Protein AF-A0A923CU33-F1 (afdb_monomer_lite)

Foldseek 3Di:
DVVVVVVQVVCVVVPHPVVLVPDQKDKDWDADADCPCVQQVRHPQVRIWIKIAGSVFLKIWTPPRVNFIWIDDCFKIFTAHPVRHTPDMDGNLVVVCPDPVSVRHDDSRNVSHVVSVVVVVVVCVVVVVVVVVPD

Structure (mmCIF, N/CA/C/O backbone):
data_AF-A0A923CU33-F1
#
_entry.id   AF-A0A923CU33-F1
#
loop_
_atom_site.group_PDB
_atom_site.id
_atom_site.type_symbol
_atom_site.label_atom_id
_atom_site.label_alt_id
_atom_site.label_comp_id
_atom_site.label_asym_id
_atom_site.label_entity_id
_atom_site.label_seq_id
_atom_site.pdbx_PDB_ins_code
_atom_site.Cartn_x
_atom_site.Cartn_y
_atom_site.Cartn_z
_atom_site.occupancy
_atom_site.B_iso_or_equiv
_atom_site.auth_seq_id
_atom_site.auth_comp_id
_atom_site.auth_asym_id
_atom_site.auth_atom_id
_atom_site.pdbx_PDB_model_num
ATOM 1 N N . MET A 1 1 ? -8.115 -1.318 38.510 1.00 51.22 1 MET A N 1
ATOM 2 C CA . MET A 1 1 ? -9.282 -0.405 38.393 1.00 51.22 1 MET A CA 1
ATOM 3 C C . MET A 1 1 ? -8.948 1.012 37.898 1.00 51.22 1 MET A C 1
ATOM 5 O O . MET A 1 1 ? -9.836 1.651 37.356 1.00 51.22 1 MET A O 1
ATOM 9 N N . ILE A 1 2 ? -7.714 1.527 38.029 1.00 54.22 2 ILE A N 1
ATOM 10 C CA . ILE A 1 2 ? -7.353 2.887 37.553 1.00 54.22 2 ILE A CA 1
ATOM 11 C C . ILE A 1 2 ? -7.091 2.935 36.030 1.00 54.22 2 ILE A C 1
ATOM 13 O O . ILE A 1 2 ? -7.385 3.936 35.377 1.00 54.22 2 ILE A O 1
ATOM 17 N N . THR A 1 3 ? -6.619 1.832 35.444 1.00 58.34 3 THR A N 1
ATOM 18 C CA . THR A 1 3 ? -6.226 1.734 34.029 1.00 58.34 3 THR A CA 1
ATOM 19 C C . THR A 1 3 ? -7.398 1.895 33.056 1.00 58.34 3 THR A C 1
ATOM 21 O O . THR A 1 3 ? -7.239 2.532 32.017 1.00 58.34 3 THR A O 1
ATOM 24 N N . ASP A 1 4 ? -8.592 1.403 33.409 1.00 72.94 4 ASP A N 1
ATOM 25 C CA . ASP A 1 4 ? -9.783 1.532 32.555 1.00 72.94 4 ASP A CA 1
ATOM 26 C C . ASP A 1 4 ? -10.282 2.972 32.457 1.00 72.94 4 ASP A C 1
ATOM 28 O O . ASP A 1 4 ? -10.686 3.414 31.386 1.00 72.94 4 ASP A O 1
ATOM 32 N N . LYS A 1 5 ? -10.199 3.749 33.543 1.00 83.00 5 LYS A N 1
ATOM 33 C CA . LYS A 1 5 ? -10.715 5.123 33.550 1.00 83.00 5 LYS A CA 1
ATOM 34 C C . LYS A 1 5 ? -9.841 6.073 32.731 1.00 83.00 5 LYS A C 1
ATOM 36 O O . LYS A 1 5 ? -10.370 6.951 32.054 1.00 83.00 5 LYS A O 1
ATOM 41 N N . LEU A 1 6 ? -8.517 5.906 32.775 1.00 85.81 6 LEU A N 1
ATOM 42 C CA . LEU A 1 6 ? -7.611 6.682 31.924 1.00 85.81 6 LEU A CA 1
ATOM 43 C C . LEU A 1 6 ? -7.763 6.279 30.453 1.00 85.81 6 LEU A C 1
ATOM 45 O O . LEU A 1 6 ? -7.859 7.153 29.595 1.00 85.81 6 LEU A O 1
ATOM 49 N N . LEU A 1 7 ? -7.840 4.975 30.172 1.00 85.25 7 LEU A N 1
ATOM 50 C CA . LEU A 1 7 ? -8.023 4.464 28.816 1.00 85.25 7 LEU A CA 1
ATOM 51 C C . LEU A 1 7 ? -9.317 4.983 28.182 1.00 85.25 7 LEU A C 1
ATOM 53 O O . LEU A 1 7 ? -9.270 5.487 27.064 1.00 85.25 7 LEU A O 1
ATOM 57 N N . GLN A 1 8 ? -10.442 4.909 28.896 1.00 84.06 8 GLN A N 1
ATOM 58 C CA . GLN A 1 8 ? -11.726 5.406 28.396 1.00 84.06 8 GLN A CA 1
ATOM 59 C C . GLN A 1 8 ? -11.674 6.906 28.102 1.00 84.06 8 GLN A C 1
ATOM 61 O O . GLN A 1 8 ? -12.000 7.317 26.997 1.00 84.06 8 GLN A O 1
ATOM 66 N N . ARG A 1 9 ? -11.115 7.722 29.008 1.00 86.25 9 ARG A N 1
ATOM 67 C CA . ARG A 1 9 ? -10.970 9.171 28.764 1.00 86.25 9 ARG A CA 1
ATOM 68 C C . ARG A 1 9 ? -10.121 9.488 27.534 1.00 86.25 9 ARG A C 1
ATOM 70 O O . ARG A 1 9 ? -10.424 10.441 26.824 1.00 86.25 9 ARG A O 1
ATOM 77 N N . VAL A 1 10 ? -9.062 8.717 27.284 1.00 87.88 10 VAL A N 1
ATOM 78 C CA . VAL A 1 10 ? -8.229 8.883 26.084 1.00 87.88 10 VAL A CA 1
ATOM 79 C C . VAL A 1 10 ? -9.003 8.474 24.830 1.00 87.88 10 VAL A C 1
ATOM 81 O O . VAL A 1 10 ? -8.949 9.183 23.830 1.00 87.88 10 VAL A O 1
ATOM 84 N N . LEU A 1 11 ? -9.740 7.362 24.871 1.00 84.00 11 LEU A N 1
ATOM 85 C CA . LEU A 1 11 ? -10.566 6.922 23.744 1.00 84.00 11 LEU A CA 1
ATOM 86 C C . LEU A 1 11 ? -11.643 7.959 23.412 1.00 84.00 11 LEU A C 1
ATOM 88 O O . LEU A 1 11 ? -11.752 8.347 22.250 1.00 84.00 11 LEU A O 1
ATOM 92 N N . ASP A 1 12 ? -12.354 8.463 24.418 1.00 85.88 12 ASP A N 1
ATOM 93 C CA . ASP A 1 12 ? -13.393 9.485 24.269 1.00 85.88 12 ASP A CA 1
ATOM 94 C C . ASP A 1 12 ? -12.825 10.794 23.710 1.00 85.88 12 ASP A C 1
ATOM 96 O O . ASP A 1 12 ? -13.372 11.353 22.759 1.00 85.88 12 ASP A O 1
ATOM 100 N N . ALA A 1 13 ? -11.672 11.247 24.218 1.00 87.94 13 ALA A N 1
ATOM 101 C CA . ALA A 1 13 ? -10.986 12.438 23.707 1.00 87.94 13 ALA A CA 1
ATOM 102 C C . ALA A 1 13 ? -10.564 12.304 22.231 1.00 87.94 13 ALA A C 1
ATOM 104 O O . ALA A 1 13 ? -10.424 13.307 21.533 1.00 87.94 13 ALA A O 1
ATOM 105 N N . HIS A 1 14 ? -10.381 11.074 21.743 1.00 79.81 14 HIS A N 1
ATOM 106 C CA . HIS A 1 14 ? -10.058 10.770 20.350 1.00 79.81 14 HIS A CA 1
ATOM 107 C C . HIS A 1 14 ? -11.272 10.317 19.522 1.00 79.81 14 HIS A C 1
ATOM 109 O O . HIS A 1 14 ? -11.085 9.726 18.458 1.00 79.81 14 HIS A O 1
ATOM 115 N N . GLY A 1 15 ? -12.497 10.603 19.971 1.00 80.31 15 GLY A N 1
ATOM 116 C CA . GLY A 1 15 ? -13.733 10.363 19.214 1.00 80.31 15 GLY A CA 1
ATOM 117 C C . GLY A 1 15 ? -14.490 9.087 19.588 1.00 80.31 15 GLY A C 1
ATOM 118 O O . GLY A 1 15 ? -15.496 8.780 18.957 1.00 80.31 15 GLY A O 1
ATOM 119 N N . GLY A 1 16 ? -14.039 8.356 20.610 1.00 83.50 16 GLY A N 1
ATOM 120 C CA . GLY A 1 16 ? -14.677 7.131 21.094 1.00 83.50 16 GLY A CA 1
ATOM 121 C C . GLY A 1 16 ? -14.463 5.924 20.176 1.00 83.50 16 GLY A C 1
ATOM 122 O O . GLY A 1 16 ? -14.141 6.039 18.994 1.00 83.50 16 GLY A O 1
ATOM 123 N N . THR A 1 17 ? -14.620 4.716 20.716 1.00 78.88 17 THR A N 1
ATOM 124 C CA . THR A 1 17 ? -14.394 3.469 19.961 1.00 78.88 17 THR A CA 1
ATOM 125 C C . THR A 1 17 ? -15.356 3.287 18.794 1.00 78.88 17 THR A C 1
ATOM 127 O O . THR A 1 17 ? -14.950 2.767 17.756 1.00 78.88 17 THR A O 1
ATOM 130 N N . ASP A 1 18 ? -16.596 3.748 18.932 1.00 82.19 18 ASP A N 1
ATOM 131 C CA . ASP A 1 18 ? -17.647 3.520 17.938 1.00 82.19 18 ASP A CA 1
ATOM 132 C C . ASP A 1 18 ? -17.399 4.305 16.649 1.00 82.19 18 ASP A C 1
ATOM 134 O O . ASP A 1 18 ? -17.543 3.754 15.557 1.00 82.19 18 ASP A O 1
ATOM 138 N N . ALA A 1 19 ? -16.915 5.547 16.758 1.00 80.44 19 ALA A N 1
ATOM 139 C CA . ALA A 1 19 ? -16.511 6.335 15.597 1.00 80.44 19 ALA A CA 1
ATOM 140 C C . ALA A 1 19 ? -15.322 5.694 14.864 1.00 80.44 19 ALA A C 1
ATOM 142 O O . ALA A 1 19 ? -15.290 5.656 13.640 1.00 80.44 19 ALA A O 1
ATOM 143 N N . TRP A 1 20 ? -14.352 5.129 15.588 1.00 78.81 20 TRP A N 1
ATOM 144 C CA . TRP A 1 20 ? -13.234 4.419 14.954 1.00 78.81 20 TRP A CA 1
ATOM 145 C C . TRP A 1 20 ? -13.656 3.105 14.291 1.00 78.81 20 TRP A C 1
ATOM 147 O O . TRP A 1 20 ? -13.078 2.730 13.271 1.00 78.81 20 TRP A O 1
A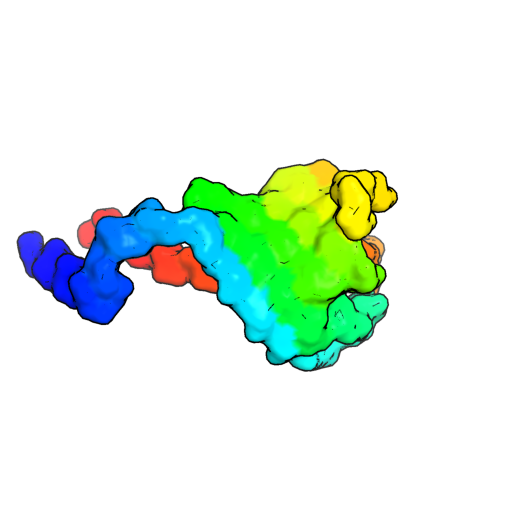TOM 157 N N . ASN A 1 21 ? -14.643 2.409 14.856 1.00 82.00 21 ASN A N 1
ATOM 158 C CA . ASN A 1 21 ? -15.169 1.159 14.306 1.00 82.00 21 ASN A CA 1
ATOM 159 C C . ASN A 1 21 ? -16.036 1.378 13.055 1.00 82.00 21 ASN A C 1
ATOM 161 O O . ASN A 1 21 ? -16.133 0.473 12.219 1.00 82.00 21 ASN A O 1
ATOM 165 N N . SER A 1 22 ? -16.646 2.559 12.909 1.00 85.94 22 SER A N 1
ATOM 166 C CA . SER A 1 22 ? -17.476 2.897 11.748 1.00 85.94 22 SER A CA 1
ATOM 167 C C . SER A 1 22 ? -16.665 3.304 10.513 1.00 85.94 22 SER A C 1
ATOM 169 O O . SER A 1 22 ? -17.153 3.159 9.396 1.00 85.94 22 SER A O 1
ATOM 171 N N . VAL A 1 23 ? -15.419 3.763 10.674 1.00 87.88 23 VAL A N 1
ATOM 172 C CA . VAL A 1 23 ? -14.556 4.133 9.541 1.00 87.88 23 VAL A CA 1
ATOM 173 C C . VAL A 1 23 ? -14.071 2.879 8.824 1.00 87.88 23 VAL A C 1
ATOM 175 O O . VAL A 1 23 ? -13.376 2.065 9.425 1.00 87.88 23 VAL A O 1
ATOM 178 N N . ASP A 1 24 ? -14.351 2.757 7.525 1.00 88.69 24 ASP A N 1
ATOM 179 C CA . ASP A 1 24 ? -13.886 1.641 6.682 1.00 88.69 24 ASP A CA 1
ATOM 180 C C . ASP A 1 24 ? -12.533 1.902 6.006 1.00 88.69 24 ASP A C 1
ATOM 182 O O . ASP A 1 24 ? -11.735 0.982 5.784 1.00 88.69 24 ASP A O 1
ATOM 186 N N . ALA A 1 25 ? -12.259 3.162 5.667 1.00 90.25 25 ALA A N 1
ATOM 187 C CA . ALA A 1 25 ? -11.042 3.554 4.976 1.00 90.25 25 ALA A CA 1
ATOM 188 C C . ALA A 1 25 ? -10.620 4.987 5.306 1.00 90.25 25 ALA A C 1
ATOM 190 O O . ALA A 1 25 ? -11.445 5.861 5.559 1.00 90.25 25 ALA A O 1
ATOM 191 N N . ILE A 1 26 ? -9.313 5.227 5.253 1.00 90.75 26 ILE A N 1
ATOM 192 C CA . ILE A 1 26 ? -8.694 6.541 5.413 1.00 90.75 26 ILE A CA 1
ATOM 193 C C . ILE A 1 26 ? -8.028 6.897 4.087 1.00 90.75 26 ILE A C 1
ATOM 195 O O . ILE A 1 26 ? -7.173 6.150 3.606 1.00 90.75 26 ILE A O 1
ATOM 199 N N . LYS A 1 27 ? -8.405 8.038 3.505 1.00 93.19 27 LYS A N 1
ATOM 200 C CA . LYS A 1 27 ? -7.746 8.603 2.325 1.00 93.19 27 LYS A CA 1
ATOM 201 C C . LYS A 1 27 ? -6.795 9.713 2.763 1.00 93.19 27 LYS A C 1
ATOM 203 O O . LYS A 1 27 ? -7.212 10.646 3.442 1.00 93.19 27 LYS A O 1
ATOM 208 N N . ILE A 1 28 ? -5.532 9.619 2.363 1.00 90.12 28 ILE A N 1
ATOM 209 C CA . ILE A 1 28 ? -4.502 10.624 2.645 1.00 90.12 28 ILE A CA 1
ATOM 210 C C . ILE A 1 28 ? -3.844 11.091 1.350 1.00 90.12 28 ILE A C 1
ATOM 212 O O . ILE A 1 28 ? -3.650 10.301 0.430 1.00 90.12 28 ILE A O 1
ATOM 216 N N . SER A 1 29 ? -3.475 12.369 1.292 1.00 90.75 29 SER A N 1
ATOM 217 C CA . SER A 1 29 ? -2.631 12.928 0.236 1.00 90.75 29 SER A CA 1
ATOM 218 C C . SER A 1 29 ? -1.267 13.231 0.834 1.00 90.75 29 SER A C 1
ATOM 220 O O . SER A 1 29 ? -1.157 13.996 1.793 1.00 90.75 29 SER A O 1
ATOM 222 N N . VAL A 1 30 ? -0.231 12.582 0.314 1.00 85.38 30 VAL A N 1
ATOM 223 C CA . VAL A 1 30 ? 1.121 12.638 0.864 1.00 85.38 30 VAL A CA 1
ATOM 224 C C . VAL A 1 30 ? 2.046 13.291 -0.149 1.00 85.38 30 VAL A C 1
ATOM 226 O O . VAL A 1 30 ? 1.998 13.023 -1.353 1.00 85.38 30 VAL A O 1
ATOM 229 N N . ARG A 1 31 ? 2.915 14.162 0.358 1.00 82.94 31 ARG A N 1
ATOM 230 C CA . ARG A 1 31 ? 4.092 14.658 -0.348 1.00 82.94 31 ARG A CA 1
ATOM 231 C C . ARG A 1 31 ? 5.298 14.317 0.505 1.00 82.94 31 ARG A C 1
ATOM 233 O O . ARG A 1 31 ? 5.432 14.853 1.602 1.00 82.94 31 ARG A O 1
ATOM 240 N N . CYS A 1 32 ? 6.138 13.399 0.042 1.00 73.44 32 CYS A N 1
ATOM 241 C CA . CYS A 1 32 ? 7.361 13.045 0.753 1.00 73.44 32 CYS A CA 1
ATOM 242 C C . CYS A 1 32 ? 8.551 13.013 -0.204 1.00 73.44 32 CYS A C 1
ATOM 244 O O . CYS A 1 32 ? 8.526 12.352 -1.239 1.00 73.44 32 CYS A O 1
ATOM 246 N N . GLY A 1 33 ? 9.595 13.755 0.152 1.00 67.00 33 GLY A N 1
ATOM 247 C CA . GLY A 1 33 ? 10.891 13.730 -0.518 1.00 67.00 33 GLY A CA 1
ATOM 248 C C . GLY A 1 33 ? 11.927 12.995 0.327 1.00 67.00 33 GLY A C 1
ATOM 249 O O . GLY A 1 33 ? 11.673 12.624 1.471 1.00 67.00 33 GLY A O 1
ATOM 250 N N . GLY A 1 34 ? 13.116 12.799 -0.233 1.00 67.38 34 GLY A N 1
ATOM 251 C CA . GLY A 1 34 ? 14.256 12.274 0.510 1.00 67.38 34 GLY A CA 1
ATOM 252 C C . GLY A 1 34 ? 15.146 11.364 -0.322 1.00 67.38 34 GLY A C 1
ATOM 253 O O . GLY A 1 34 ? 14.723 10.742 -1.297 1.00 67.38 34 GLY A O 1
ATOM 254 N N . MET A 1 35 ? 16.401 11.260 0.106 1.00 62.38 35 MET A N 1
ATOM 255 C CA . MET A 1 35 ? 17.418 10.480 -0.598 1.00 62.38 35 MET A CA 1
ATOM 256 C C . MET A 1 35 ? 17.217 8.966 -0.457 1.00 62.38 35 MET A C 1
ATOM 258 O O . MET A 1 35 ? 17.756 8.212 -1.256 1.00 62.38 35 MET A O 1
ATOM 262 N N . ALA A 1 36 ? 16.422 8.499 0.514 1.00 67.88 36 ALA A N 1
ATOM 263 C CA . ALA A 1 36 ? 16.262 7.074 0.818 1.00 67.88 36 ALA A CA 1
ATOM 264 C C . ALA A 1 36 ? 15.809 6.232 -0.390 1.00 67.88 36 ALA A C 1
ATOM 266 O O . ALA A 1 36 ? 16.381 5.177 -0.650 1.00 67.88 36 ALA A O 1
ATOM 267 N N . LEU A 1 37 ? 14.824 6.709 -1.160 1.00 64.25 37 LEU A N 1
ATOM 268 C CA . LEU A 1 37 ? 14.368 6.027 -2.379 1.00 64.25 37 LEU A CA 1
ATOM 269 C C . LEU A 1 37 ? 15.254 6.337 -3.593 1.00 64.25 37 LEU A C 1
ATOM 271 O O . LEU A 1 37 ? 15.406 5.488 -4.471 1.00 64.25 37 LEU A O 1
ATOM 275 N N . ALA A 1 38 ? 15.880 7.517 -3.631 1.00 62.94 38 ALA A N 1
ATOM 276 C CA . ALA A 1 38 ? 16.835 7.871 -4.680 1.00 62.94 38 ALA A CA 1
ATOM 277 C C . ALA A 1 38 ? 18.068 6.952 -4.653 1.00 62.94 38 ALA A C 1
ATOM 279 O O . ALA A 1 38 ? 18.456 6.420 -5.690 1.00 62.94 38 ALA A O 1
ATOM 280 N N . MET A 1 39 ? 18.589 6.650 -3.460 1.00 61.75 39 MET A N 1
ATOM 281 C CA . MET A 1 39 ? 19.676 5.685 -3.235 1.00 61.75 39 MET A CA 1
ATOM 282 C C . MET A 1 39 ? 19.304 4.242 -3.619 1.00 61.75 39 MET A C 1
ATOM 284 O O . MET A 1 39 ? 20.180 3.393 -3.739 1.00 61.75 39 MET A O 1
ATOM 288 N N . ARG A 1 40 ? 18.013 3.948 -3.825 1.00 63.88 40 ARG A N 1
ATOM 289 C CA . ARG A 1 40 ? 17.500 2.645 -4.281 1.00 63.88 40 ARG A CA 1
ATOM 290 C C . ARG A 1 40 ? 17.121 2.631 -5.769 1.00 63.88 40 ARG A C 1
ATOM 292 O O . ARG A 1 40 ? 16.430 1.709 -6.191 1.00 63.88 40 ARG A O 1
ATOM 299 N N . PHE A 1 41 ? 17.540 3.633 -6.554 1.00 62.03 41 PHE A N 1
ATOM 300 C CA . PHE A 1 41 ? 17.167 3.834 -7.969 1.00 62.03 41 PHE A CA 1
ATOM 301 C C . PHE A 1 41 ? 15.658 4.015 -8.214 1.00 62.03 41 PHE A C 1
ATOM 303 O O . PHE A 1 41 ? 15.146 3.744 -9.299 1.00 62.03 41 PHE A O 1
ATOM 310 N N . GLN A 1 42 ? 14.918 4.462 -7.202 1.00 67.56 42 GLN A N 1
ATOM 311 C CA . GLN A 1 42 ? 13.460 4.623 -7.247 1.00 67.56 42 GLN A CA 1
ATOM 312 C C . GLN A 1 42 ? 13.082 6.049 -6.834 1.00 67.56 42 GLN A C 1
ATOM 314 O O . GLN A 1 42 ? 12.107 6.285 -6.118 1.00 67.56 42 GLN A O 1
ATOM 319 N N . ALA A 1 43 ? 13.896 7.012 -7.278 1.00 67.50 43 ALA A N 1
ATOM 320 C CA . ALA A 1 43 ? 13.689 8.429 -7.028 1.00 67.50 43 ALA A CA 1
ATOM 321 C C . ALA A 1 43 ? 12.290 8.860 -7.495 1.00 67.50 43 ALA A C 1
ATOM 323 O O . ALA A 1 43 ? 11.835 8.497 -8.577 1.00 67.50 43 ALA A O 1
ATOM 324 N N . GLY A 1 44 ? 11.598 9.629 -6.657 1.00 68.75 44 GLY A N 1
ATOM 325 C CA . GLY A 1 44 ? 10.337 10.272 -7.018 1.00 68.75 44 GLY A CA 1
ATOM 326 C C . GLY A 1 44 ? 9.093 9.378 -7.060 1.00 68.75 44 GLY A C 1
ATOM 327 O O . GLY A 1 44 ? 7.997 9.915 -7.175 1.00 68.75 44 GLY A O 1
ATOM 328 N N . VAL A 1 45 ? 9.209 8.052 -6.895 1.00 76.31 45 VAL A N 1
ATOM 329 C CA . VAL A 1 45 ? 8.050 7.132 -6.962 1.00 76.31 45 VAL A CA 1
ATOM 330 C C . VAL A 1 45 ? 6.955 7.477 -5.943 1.00 76.31 45 VAL A C 1
ATOM 332 O O . VAL A 1 45 ? 5.777 7.297 -6.230 1.00 76.31 45 VAL A O 1
ATOM 335 N N . PHE A 1 46 ? 7.341 8.018 -4.785 1.00 79.44 46 PHE A N 1
ATOM 336 C CA . PHE A 1 46 ? 6.433 8.491 -3.738 1.00 79.44 46 PHE A CA 1
ATOM 337 C C . PHE A 1 46 ? 6.546 10.008 -3.488 1.00 79.44 46 PHE A C 1
ATOM 339 O O . PHE A 1 46 ? 6.206 10.478 -2.406 1.00 79.44 46 PHE A O 1
ATOM 346 N N . ALA A 1 47 ? 7.007 10.794 -4.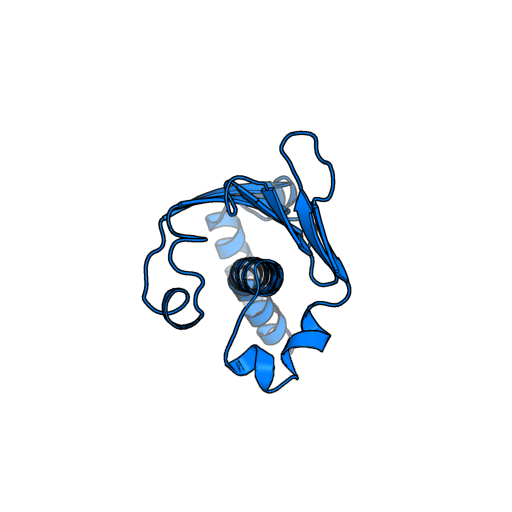472 1.00 79.81 47 ALA A N 1
ATOM 347 C CA . ALA A 1 47 ? 7.126 12.251 -4.317 1.00 79.81 47 ALA A CA 1
ATOM 348 C C . ALA A 1 47 ? 5.777 12.913 -4.007 1.00 79.81 47 ALA A C 1
ATOM 350 O O . ALA A 1 47 ? 5.686 13.776 -3.133 1.00 79.81 47 ALA A O 1
ATOM 351 N N . HIS A 1 48 ? 4.726 12.475 -4.702 1.00 84.06 48 HIS A N 1
ATOM 352 C CA . HIS A 1 48 ? 3.353 12.862 -4.433 1.00 84.06 48 HIS A CA 1
ATOM 353 C C . HIS A 1 48 ? 2.410 11.712 -4.780 1.00 84.06 48 HIS A C 1
ATOM 355 O O . HIS A 1 48 ? 2.438 11.215 -5.905 1.00 84.06 48 HIS A O 1
ATOM 361 N N . TYR A 1 49 ? 1.594 11.290 -3.819 1.00 88.94 49 TYR A N 1
ATOM 362 C CA . TYR A 1 49 ? 0.606 10.238 -4.024 1.00 88.94 49 TYR A CA 1
ATOM 363 C C . TYR A 1 49 ? -0.580 10.401 -3.077 1.00 88.94 49 TYR A C 1
ATOM 365 O O . TYR A 1 49 ? -0.452 10.897 -1.957 1.00 88.94 49 TYR A O 1
ATOM 373 N N . GLU A 1 50 ? -1.736 9.934 -3.522 1.00 92.94 50 GLU A N 1
ATOM 374 C CA . GLU A 1 50 ? -2.860 9.604 -2.666 1.00 92.94 50 GLU A CA 1
ATOM 375 C C . GLU A 1 50 ? -2.738 8.148 -2.221 1.00 92.94 50 GLU A C 1
ATOM 377 O O . GLU A 1 50 ? -2.477 7.260 -3.040 1.00 92.94 50 GLU A O 1
ATOM 382 N N . ALA A 1 51 ? -2.945 7.900 -0.931 1.00 92.75 51 ALA A N 1
ATOM 383 C CA . ALA A 1 51 ? -3.090 6.555 -0.405 1.00 92.75 51 ALA A CA 1
ATOM 384 C C . ALA A 1 51 ? -4.467 6.342 0.210 1.00 92.75 51 ALA A C 1
ATOM 386 O O . ALA A 1 51 ? -4.981 7.202 0.927 1.00 92.75 51 ALA A O 1
ATOM 387 N N . VAL A 1 52 ? -5.049 5.176 -0.059 1.00 94.38 52 VAL A N 1
ATOM 388 C CA . VAL A 1 52 ? -6.267 4.709 0.608 1.00 94.38 52 VAL A CA 1
ATOM 389 C C . VAL A 1 52 ? -5.895 3.521 1.474 1.00 94.38 52 VAL A C 1
ATOM 391 O O . VAL A 1 52 ? -5.343 2.541 0.984 1.00 94.38 52 VAL A O 1
ATOM 394 N N . ILE A 1 53 ? -6.192 3.617 2.762 1.00 93.00 53 ILE A N 1
ATOM 395 C CA . ILE A 1 53 ? -5.830 2.634 3.780 1.00 93.00 53 ILE A CA 1
ATOM 396 C C . ILE A 1 53 ? -7.120 2.048 4.325 1.00 93.00 53 ILE A C 1
ATOM 398 O O . ILE A 1 53 ? -7.930 2.789 4.882 1.00 93.00 53 ILE A O 1
ATOM 402 N N . ARG A 1 54 ? -7.317 0.735 4.204 1.00 91.25 54 ARG A N 1
ATOM 403 C CA . ARG A 1 54 ? -8.459 0.084 4.857 1.00 91.25 54 ARG A CA 1
ATOM 404 C C . ARG A 1 54 ? -8.183 -0.061 6.349 1.00 91.25 54 ARG A C 1
ATOM 406 O O . ARG A 1 54 ? -7.072 -0.375 6.774 1.00 91.25 54 ARG A O 1
ATOM 413 N N . THR A 1 55 ? -9.194 0.203 7.163 1.00 87.44 55 THR A N 1
ATOM 414 C CA . THR A 1 55 ? -9.070 0.176 8.629 1.00 87.44 55 THR A CA 1
ATOM 415 C C . THR A 1 55 ? -9.345 -1.204 9.216 1.00 87.44 55 THR A C 1
ATOM 417 O O . THR A 1 55 ? -8.909 -1.471 10.335 1.00 87.44 55 THR A O 1
ATOM 420 N N . LYS A 1 56 ? -10.046 -2.072 8.482 1.00 86.69 56 LYS A N 1
ATOM 421 C CA . LYS A 1 56 ? -10.483 -3.403 8.936 1.00 86.69 56 LYS A CA 1
ATOM 422 C C . LYS A 1 56 ? -9.586 -4.539 8.445 1.00 86.69 56 LYS A C 1
ATOM 424 O O . LYS A 1 56 ? -9.648 -5.641 8.972 1.00 86.69 56 LYS A O 1
ATOM 429 N N . GLU A 1 57 ? -8.709 -4.260 7.488 1.00 88.12 57 GLU A N 1
ATOM 430 C CA . GLU A 1 57 ? -7.797 -5.244 6.911 1.00 88.12 57 GLU A CA 1
ATOM 431 C C . GLU A 1 57 ? -6.476 -4.592 6.480 1.00 88.12 57 GLU A C 1
ATOM 433 O O . GLU A 1 57 ? -6.434 -3.382 6.236 1.00 88.12 57 GLU A O 1
ATOM 438 N N . PRO A 1 58 ? -5.377 -5.359 6.384 1.00 89.12 58 PRO A N 1
ATOM 439 C CA . PRO A 1 58 ? -4.085 -4.826 5.987 1.00 89.12 58 PRO A CA 1
ATOM 440 C C . PRO A 1 58 ? -4.031 -4.627 4.465 1.00 89.12 58 PRO A C 1
ATOM 442 O O . PRO A 1 58 ? -3.420 -5.407 3.737 1.00 89.12 58 PRO A O 1
ATOM 445 N N . TRP A 1 59 ? -4.679 -3.565 3.990 1.00 93.75 59 TRP A N 1
ATOM 446 C CA . TRP A 1 59 ? -4.737 -3.187 2.582 1.00 93.75 59 TRP A CA 1
ATOM 447 C C . TRP A 1 59 ? -4.442 -1.699 2.399 1.00 93.75 59 TRP A C 1
ATOM 449 O O . TRP A 1 59 ? -4.981 -0.856 3.126 1.00 93.75 59 TRP A O 1
ATOM 459 N N . VAL A 1 60 ? -3.597 -1.378 1.418 1.00 94.50 60 VAL A N 1
ATOM 460 C CA . VAL A 1 60 ? -3.269 0.003 1.036 1.00 94.50 60 VAL A CA 1
ATOM 461 C C . VAL A 1 60 ? -3.193 0.121 -0.481 1.00 94.50 60 VAL A C 1
ATOM 463 O O . VAL A 1 60 ? -2.552 -0.712 -1.121 1.00 94.50 60 VAL A O 1
ATOM 466 N N . SER A 1 61 ? -3.775 1.171 -1.056 1.00 95.50 61 SER A N 1
ATOM 467 C CA . SER A 1 61 ? -3.503 1.573 -2.440 1.00 95.50 61 SER A CA 1
ATOM 468 C C . SER A 1 61 ? -2.711 2.869 -2.514 1.00 95.50 61 SER A C 1
ATOM 470 O O . SER A 1 61 ? -2.763 3.687 -1.600 1.00 95.50 61 SER A O 1
ATOM 472 N N . PHE A 1 62 ? -1.997 3.048 -3.622 1.00 94.50 62 PHE A N 1
ATOM 473 C CA . PHE A 1 62 ? -1.181 4.212 -3.941 1.00 94.50 62 PHE A CA 1
ATOM 474 C C . PHE A 1 62 ? -1.484 4.680 -5.363 1.00 94.50 62 PHE A C 1
ATOM 476 O O . PHE A 1 62 ? -1.331 3.899 -6.308 1.00 94.50 62 PHE A O 1
ATOM 483 N N . THR A 1 63 ? -1.863 5.949 -5.519 1.00 93.50 63 THR A N 1
ATOM 484 C CA . THR A 1 63 ? -2.147 6.558 -6.826 1.00 93.50 63 THR A CA 1
ATOM 485 C C . THR A 1 63 ? -1.658 8.017 -6.875 1.00 93.50 63 THR A C 1
ATOM 487 O O . THR A 1 63 ? -2.034 8.793 -6.006 1.00 93.50 63 THR A O 1
ATOM 490 N N . PRO A 1 64 ? -0.876 8.443 -7.884 1.00 92.19 64 PRO A N 1
ATOM 491 C CA . PRO A 1 64 ? -0.259 7.605 -8.901 1.00 92.19 64 PRO A CA 1
ATOM 492 C C . PRO A 1 64 ? 0.955 6.854 -8.336 1.00 92.19 64 PRO A C 1
ATOM 494 O O . PRO A 1 64 ? 1.776 7.403 -7.610 1.00 92.19 64 PRO A O 1
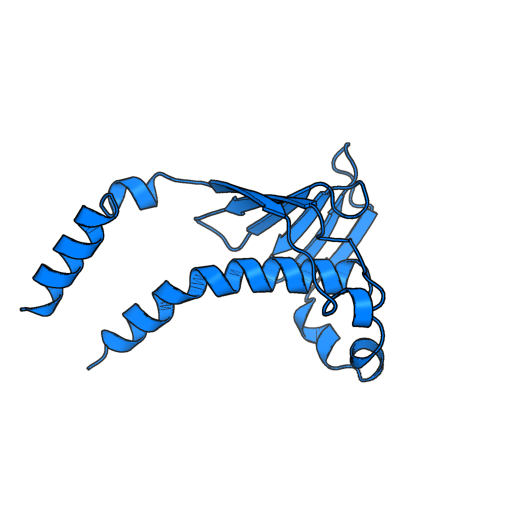ATOM 497 N N . PHE A 1 65 ? 1.113 5.602 -8.744 1.00 88.12 65 PHE A N 1
ATOM 498 C CA . PHE A 1 65 ? 2.320 4.808 -8.561 1.00 88.12 65 PHE A CA 1
ATOM 499 C C . PHE A 1 65 ? 2.902 4.502 -9.941 1.00 88.12 65 PHE A C 1
ATOM 501 O O . PHE A 1 65 ? 2.402 3.636 -10.657 1.00 88.12 65 PHE A O 1
ATOM 508 N N . LYS A 1 66 ?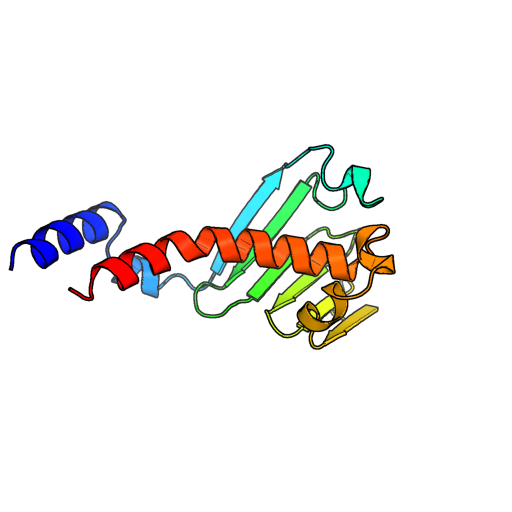 3.923 5.265 -10.358 1.00 86.81 66 LYS A N 1
ATOM 509 C CA . LYS A 1 66 ? 4.481 5.219 -11.729 1.00 86.81 66 LYS A CA 1
ATOM 510 C C . LYS A 1 66 ? 3.414 5.382 -12.829 1.00 86.81 66 LYS A C 1
ATOM 512 O O . LYS A 1 66 ? 3.439 4.688 -13.838 1.00 86.81 66 LYS A O 1
ATOM 517 N N . GLY A 1 67 ? 2.451 6.279 -12.605 1.00 88.81 67 GLY A N 1
ATOM 518 C CA . GLY A 1 67 ? 1.331 6.527 -13.523 1.00 88.81 67 GLY A CA 1
ATOM 519 C C . GLY A 1 67 ? 0.174 5.522 -13.434 1.00 88.81 67 GLY A C 1
ATOM 520 O O . GLY A 1 67 ? -0.799 5.679 -14.164 1.00 88.81 67 GLY A O 1
ATOM 521 N N . GLN A 1 68 ? 0.262 4.532 -12.541 1.00 94.31 68 GLN A N 1
ATOM 522 C CA . GLN A 1 68 ? -0.727 3.466 -12.345 1.00 94.31 68 GLN A CA 1
ATOM 523 C C . GLN A 1 68 ? -1.223 3.419 -10.890 1.00 94.31 68 GLN A C 1
ATOM 525 O O . GLN A 1 68 ? -0.914 4.319 -10.106 1.00 94.31 68 GLN A O 1
ATOM 530 N N . THR A 1 69 ? -1.971 2.381 -10.508 1.00 95.75 69 THR A N 1
ATOM 531 C CA . THR A 1 69 ? -2.345 2.134 -9.108 1.00 95.75 69 THR A CA 1
ATOM 532 C C . THR A 1 69 ? -1.546 0.961 -8.553 1.00 95.75 69 THR A C 1
ATOM 534 O O . THR A 1 69 ? -1.613 -0.155 -9.065 1.00 95.75 69 THR A O 1
ATOM 537 N N . GLY A 1 70 ? -0.777 1.212 -7.496 1.00 96.06 70 GLY A N 1
ATOM 538 C CA . GLY A 1 70 ? -0.084 0.171 -6.741 1.00 96.06 70 GLY A CA 1
ATOM 539 C C . GLY A 1 70 ? -0.928 -0.267 -5.552 1.00 96.06 70 GLY A C 1
ATOM 540 O O . GLY A 1 70 ? -1.454 0.582 -4.838 1.00 96.06 70 GLY A O 1
ATOM 541 N N . ILE A 1 71 ? -1.050 -1.570 -5.316 1.00 96.50 71 ILE A N 1
ATOM 542 C CA . ILE A 1 71 ? -1.802 -2.126 -4.192 1.00 96.50 71 ILE A CA 1
ATOM 543 C C . ILE A 1 71 ? -0.916 -3.041 -3.354 1.00 96.50 71 ILE A C 1
ATOM 545 O O . ILE A 1 71 ? -0.131 -3.844 -3.867 1.00 96.50 71 ILE A O 1
ATOM 549 N N . PHE A 1 72 ? -1.065 -2.905 -2.042 1.00 95.19 72 PHE A N 1
ATOM 550 C CA . PHE A 1 72 ? -0.351 -3.651 -1.030 1.00 95.19 72 PHE A CA 1
ATOM 551 C C . PHE A 1 72 ? -1.295 -4.437 -0.127 1.00 95.19 72 PHE A C 1
ATOM 553 O O . PHE A 1 72 ? -2.269 -3.903 0.401 1.00 95.19 72 PHE A O 1
ATOM 560 N N . THR A 1 73 ? -0.897 -5.679 0.133 1.00 93.38 73 THR A N 1
ATOM 561 C CA . THR A 1 73 ? -1.294 -6.501 1.277 1.00 93.38 73 THR A CA 1
ATOM 562 C C . THR A 1 73 ? -0.041 -7.203 1.830 1.00 93.38 73 THR A C 1
ATOM 564 O O . THR A 1 73 ? 0.954 -7.319 1.106 1.00 93.38 73 THR A O 1
ATOM 567 N N . PRO A 1 74 ? -0.053 -7.737 3.067 1.00 89.25 74 PRO A N 1
ATOM 568 C CA . PRO A 1 74 ? 1.098 -8.446 3.633 1.00 89.25 74 PRO A CA 1
ATOM 569 C C . PRO A 1 74 ? 1.601 -9.604 2.763 1.00 89.25 74 PRO A C 1
ATOM 571 O O . PRO A 1 74 ? 2.805 -9.850 2.690 1.00 89.25 74 PRO A O 1
ATOM 574 N N . ASN A 1 75 ? 0.681 -10.284 2.074 1.00 90.62 75 ASN A N 1
ATOM 575 C CA . ASN A 1 75 ? 0.966 -11.507 1.325 1.00 90.62 75 ASN A CA 1
ATOM 576 C C . ASN A 1 75 ? 1.073 -11.280 -0.189 1.00 90.62 75 ASN A C 1
ATOM 578 O O . ASN A 1 75 ? 1.524 -12.170 -0.908 1.00 90.62 75 ASN A O 1
ATOM 582 N N . ARG A 1 76 ? 0.670 -10.111 -0.698 1.00 93.75 76 ARG A N 1
ATOM 583 C CA . ARG A 1 76 ? 0.641 -9.817 -2.135 1.00 93.75 76 ARG A CA 1
ATOM 584 C C . ARG A 1 76 ? 0.776 -8.327 -2.408 1.00 93.75 76 ARG A C 1
ATOM 586 O O . ARG A 1 76 ? 0.106 -7.514 -1.776 1.00 93.75 76 ARG A O 1
ATOM 593 N N . VAL A 1 77 ? 1.572 -7.990 -3.414 1.00 95.50 77 VAL A N 1
ATOM 594 C CA . VAL A 1 77 ? 1.646 -6.643 -3.991 1.00 95.50 77 VAL A CA 1
ATOM 595 C C . VAL A 1 77 ? 1.428 -6.720 -5.492 1.00 95.50 77 VAL A C 1
ATOM 597 O O . VAL A 1 77 ? 1.921 -7.644 -6.141 1.00 95.50 77 VAL A O 1
ATOM 600 N N . TRP A 1 78 ? 0.701 -5.763 -6.054 1.00 96.69 78 TRP A N 1
ATOM 601 C CA . TRP A 1 78 ? 0.492 -5.699 -7.496 1.00 96.69 78 TRP A CA 1
ATOM 602 C C . TRP A 1 78 ? 0.297 -4.271 -7.983 1.00 96.69 78 TRP A C 1
ATOM 604 O O . TRP A 1 78 ? -0.045 -3.372 -7.220 1.00 96.69 78 TRP A O 1
ATOM 614 N N . ILE A 1 79 ? 0.540 -4.070 -9.269 1.00 96.31 79 ILE A N 1
ATOM 615 C CA . ILE A 1 79 ? 0.298 -2.820 -9.979 1.00 96.31 79 ILE A CA 1
ATOM 616 C C . ILE A 1 79 ? -0.791 -3.109 -10.996 1.00 96.31 79 ILE A C 1
ATOM 618 O O . ILE A 1 79 ? -0.671 -4.072 -11.758 1.00 96.31 79 ILE A O 1
ATOM 622 N N . GLN A 1 80 ? -1.825 -2.282 -11.010 1.00 96.50 80 GLN A N 1
ATOM 623 C CA . GLN A 1 80 ? -2.922 -2.381 -11.960 1.00 96.50 80 GLN A CA 1
ATOM 624 C C . GLN A 1 80 ? -3.058 -1.107 -12.787 1.00 96.50 80 GLN A C 1
ATOM 626 O O . GLN A 1 80 ? -2.732 -0.016 -12.308 1.00 96.50 80 GLN A O 1
ATOM 631 N N . ASP A 1 81 ? -3.522 -1.259 -14.023 1.00 94.19 81 ASP A N 1
ATOM 632 C CA . ASP A 1 81 ? -3.833 -0.132 -14.894 1.00 94.19 81 ASP A CA 1
ATOM 633 C C . ASP A 1 81 ? -5.126 0.593 -14.468 1.00 94.19 81 ASP A C 1
ATOM 635 O O . ASP A 1 81 ? -5.810 0.209 -13.516 1.00 94.19 81 ASP A O 1
ATOM 639 N N . LYS A 1 82 ? -5.480 1.658 -15.197 1.00 91.75 82 LYS A N 1
ATOM 640 C CA . LYS A 1 82 ? -6.730 2.408 -14.983 1.00 91.75 82 LYS A CA 1
ATOM 641 C C . LYS A 1 82 ? -7.998 1.575 -15.216 1.00 91.75 82 LYS A C 1
ATOM 643 O O . LYS A 1 82 ? -9.047 1.952 -14.706 1.00 91.75 82 LYS A O 1
ATOM 648 N N . ALA A 1 83 ? -7.913 0.488 -15.981 1.00 92.50 83 ALA A N 1
ATOM 649 C CA . ALA A 1 83 ? -9.014 -0.439 -16.231 1.00 92.50 83 ALA A CA 1
ATOM 650 C C . ALA A 1 83 ? -9.089 -1.565 -15.177 1.00 92.50 83 ALA A C 1
ATOM 652 O O . ALA A 1 83 ? -10.024 -2.360 -15.200 1.00 92.50 83 ALA A O 1
ATOM 653 N N . GLY A 1 84 ? -8.142 -1.620 -14.232 1.00 91.62 84 GLY A N 1
ATOM 654 C CA . GLY A 1 84 ? -8.070 -2.645 -13.192 1.00 91.62 84 GLY A CA 1
ATOM 655 C C . GLY A 1 84 ? -7.326 -3.915 -13.610 1.00 91.62 84 GLY A C 1
ATOM 656 O O . GLY A 1 84 ? -7.269 -4.862 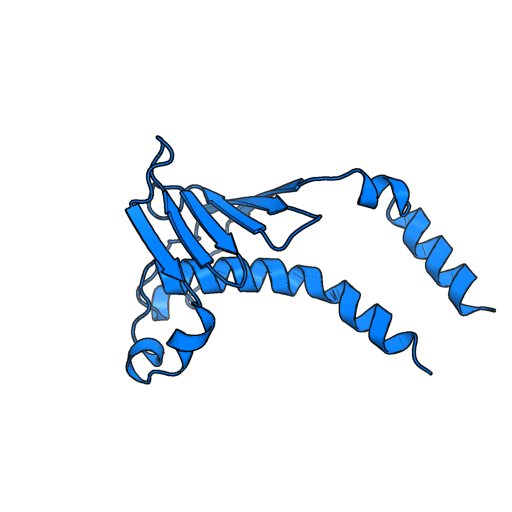-12.825 1.00 91.62 84 GLY A O 1
ATOM 657 N N . ASN A 1 85 ? -6.714 -3.953 -14.796 1.00 94.38 85 ASN A N 1
ATOM 658 C CA . ASN A 1 85 ? -5.920 -5.102 -15.222 1.00 94.38 85 ASN A CA 1
ATOM 659 C C . ASN A 1 85 ? -4.595 -5.133 -14.467 1.00 94.38 85 ASN A C 1
ATOM 661 O O . ASN A 1 85 ? -3.896 -4.123 -14.365 1.00 94.38 85 ASN A O 1
ATOM 665 N N . ILE A 1 86 ? -4.216 -6.308 -13.973 1.00 96.38 86 ILE A N 1
ATOM 666 C CA . ILE A 1 86 ? -2.945 -6.502 -13.275 1.00 96.38 86 ILE A CA 1
ATOM 667 C C . ILE A 1 86 ? -1.808 -6.472 -14.300 1.00 96.38 86 ILE A C 1
ATOM 669 O O . ILE A 1 86 ? -1.686 -7.360 -15.137 1.00 96.38 86 ILE A O 1
ATOM 673 N N . ILE A 1 87 ? -0.945 -5.464 -14.198 1.00 95.00 87 ILE A N 1
ATOM 674 C CA . ILE A 1 87 ? 0.244 -5.310 -15.046 1.00 95.00 87 ILE A CA 1
ATOM 675 C C . ILE A 1 87 ? 1.392 -6.160 -14.501 1.00 95.00 87 ILE A C 1
ATOM 677 O O . ILE A 1 87 ? 2.156 -6.768 -15.248 1.00 95.00 87 ILE A O 1
ATOM 681 N N . LYS A 1 88 ? 1.569 -6.149 -13.177 1.00 93.56 88 LYS A N 1
ATOM 682 C CA . LYS A 1 88 ? 2.659 -6.859 -12.505 1.00 93.56 88 LYS A CA 1
ATOM 683 C C . LYS A 1 88 ? 2.249 -7.215 -11.090 1.00 93.56 88 LYS A C 1
ATOM 685 O O . LYS A 1 88 ? 1.706 -6.370 -10.384 1.00 93.56 88 LYS A O 1
ATOM 690 N N . GLU A 1 89 ? 2.588 -8.414 -10.641 1.00 95.12 89 GLU A N 1
ATOM 691 C CA . GLU A 1 89 ? 2.283 -8.865 -9.286 1.00 95.12 89 GLU A CA 1
ATOM 692 C C . GLU A 1 89 ? 3.401 -9.689 -8.654 1.00 95.12 89 GLU A C 1
ATOM 694 O O . GLU A 1 89 ? 4.316 -10.175 -9.324 1.00 95.12 89 GLU A O 1
ATOM 699 N N . ARG A 1 90 ? 3.334 -9.813 -7.328 1.00 92.44 90 ARG A N 1
ATOM 700 C CA . ARG A 1 90 ? 4.194 -10.682 -6.531 1.00 92.44 90 ARG A CA 1
ATOM 701 C C . ARG A 1 90 ? 3.450 -11.183 -5.303 1.00 92.44 90 ARG A C 1
ATOM 703 O O . ARG A 1 90 ? 2.961 -10.389 -4.498 1.00 92.44 90 ARG A O 1
ATOM 710 N N . LEU A 1 91 ? 3.437 -12.502 -5.151 1.00 91.25 91 LEU A N 1
ATOM 711 C CA . LEU A 1 91 ? 3.016 -13.200 -3.939 1.00 91.25 91 LEU A CA 1
ATOM 712 C C . LEU A 1 91 ? 4.199 -13.340 -2.976 1.00 91.25 91 LEU A C 1
ATOM 714 O O . LEU A 1 91 ? 5.352 -13.383 -3.406 1.00 91.25 91 LEU A O 1
ATOM 718 N N . ASN A 1 92 ? 3.913 -13.403 -1.678 1.00 83.81 92 ASN A N 1
ATOM 719 C CA . ASN A 1 92 ? 4.889 -13.541 -0.592 1.00 83.81 92 ASN A CA 1
ATOM 720 C C . ASN A 1 92 ? 6.102 -12.595 -0.720 1.00 83.81 92 ASN A C 1
ATOM 722 O O . ASN A 1 92 ? 7.253 -13.038 -0.664 1.00 83.81 92 ASN A O 1
ATOM 726 N N . PRO A 1 93 ? 5.876 -11.274 -0.875 1.00 79.50 93 PRO A N 1
ATOM 727 C CA . PRO A 1 93 ? 6.944 -10.302 -1.121 1.00 79.50 93 PRO A CA 1
ATOM 728 C C . PRO A 1 93 ? 8.024 -10.292 -0.028 1.00 79.50 93 PRO A C 1
ATOM 730 O O . PRO A 1 93 ? 9.194 -10.065 -0.332 1.00 79.50 93 PRO A O 1
ATOM 733 N N . ARG A 1 94 ? 7.670 -10.618 1.224 1.00 76.19 94 ARG A N 1
ATOM 734 C CA . ARG A 1 94 ? 8.605 -10.686 2.358 1.00 76.19 94 ARG A CA 1
ATOM 735 C C . ARG A 1 94 ? 9.755 -11.674 2.139 1.00 76.19 94 ARG A C 1
ATOM 737 O O . ARG A 1 94 ? 10.879 -11.384 2.533 1.00 76.19 94 ARG A O 1
ATOM 744 N N . CYS A 1 95 ? 9.506 -12.808 1.483 1.00 72.75 95 CYS A N 1
ATOM 745 C CA . CYS A 1 95 ? 10.528 -13.833 1.248 1.00 72.75 95 CYS A CA 1
ATOM 746 C C . CYS A 1 95 ? 11.658 -13.339 0.337 1.00 72.75 95 CYS A C 1
ATOM 748 O O . CYS A 1 95 ? 12.779 -13.839 0.416 1.00 72.75 95 CYS A O 1
ATOM 750 N N . PHE A 1 96 ? 11.389 -12.338 -0.499 1.00 64.94 96 PHE A N 1
ATOM 751 C CA . PHE A 1 96 ? 12.323 -11.891 -1.521 1.00 64.94 96 PHE A CA 1
ATOM 752 C C . PHE A 1 96 ? 13.388 -10.900 -1.031 1.00 64.94 96 PHE A C 1
ATOM 754 O O . PHE A 1 96 ? 14.409 -10.726 -1.703 1.00 64.94 96 PHE A O 1
ATOM 761 N N . PHE A 1 97 ? 13.205 -10.298 0.147 1.00 63.31 97 PHE A N 1
ATOM 762 C CA . PHE A 1 97 ? 14.181 -9.374 0.737 1.00 63.31 97 PHE A CA 1
ATOM 763 C C . PHE A 1 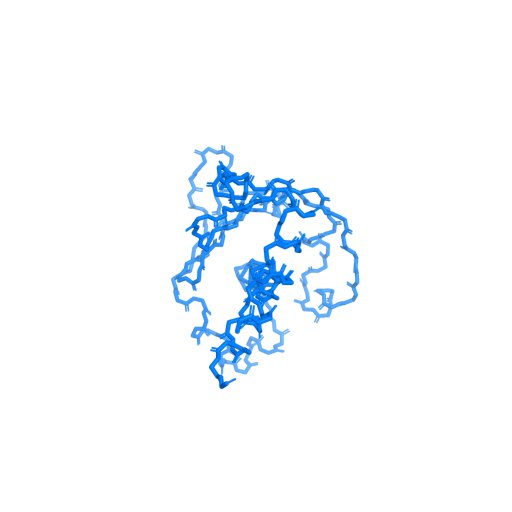97 ? 15.469 -10.058 1.235 1.00 63.31 97 PHE A C 1
ATOM 765 O O . PHE A 1 97 ? 16.437 -9.366 1.525 1.00 63.31 97 PHE A O 1
ATOM 772 N N . HIS A 1 98 ? 15.531 -11.395 1.280 1.00 63.22 98 HIS A N 1
ATOM 773 C CA . HIS A 1 98 ? 16.700 -12.142 1.774 1.00 63.22 98 HIS A CA 1
ATOM 774 C C . HIS A 1 98 ? 17.859 -12.269 0.766 1.00 63.22 98 HIS A C 1
ATOM 776 O O . HIS A 1 98 ? 18.912 -12.804 1.099 1.00 63.22 98 HIS A O 1
ATOM 782 N N . SER A 1 99 ? 17.689 -11.807 -0.477 1.00 63.00 99 SER A N 1
ATOM 783 C CA . SER A 1 99 ? 18.722 -11.929 -1.516 1.00 63.00 99 SER A CA 1
ATOM 784 C C . SER A 1 99 ? 19.681 -10.730 -1.533 1.00 63.00 99 SER A C 1
ATOM 786 O O . SER A 1 99 ? 19.249 -9.581 -1.619 1.00 63.00 99 SER A O 1
ATOM 788 N N . PHE A 1 100 ? 20.996 -10.991 -1.548 1.00 57.53 100 PHE A N 1
ATOM 789 C CA . PHE A 1 100 ? 22.052 -9.962 -1.587 1.00 57.53 100 PHE A CA 1
ATOM 790 C C . PHE A 1 100 ? 21.863 -8.946 -2.734 1.00 57.53 100 PHE A C 1
ATOM 792 O O . PHE A 1 100 ? 22.037 -7.744 -2.550 1.00 57.53 100 PHE A O 1
ATOM 799 N N . ARG A 1 101 ? 21.384 -9.398 -3.903 1.00 59.12 101 ARG A N 1
ATOM 800 C CA . ARG A 1 101 ? 21.100 -8.541 -5.070 1.00 59.12 101 ARG A CA 1
ATOM 801 C C . ARG A 1 101 ? 20.011 -7.486 -4.804 1.00 59.12 101 ARG A C 1
ATOM 803 O O . ARG A 1 101 ? 20.117 -6.366 -5.303 1.00 59.12 101 ARG A O 1
ATOM 810 N N . ARG A 1 102 ? 18.994 -7.797 -3.988 1.00 62.09 102 ARG A N 1
ATOM 811 C CA . ARG A 1 102 ? 17.936 -6.838 -3.600 1.00 62.09 102 ARG A CA 1
ATOM 812 C C . ARG A 1 102 ? 18.348 -5.897 -2.471 1.00 62.09 102 ARG A C 1
ATOM 814 O O . ARG A 1 102 ? 17.669 -4.903 -2.227 1.00 62.09 102 ARG A O 1
ATOM 821 N N . SER A 1 103 ? 19.500 -6.135 -1.845 1.00 61.06 103 SER A N 1
ATOM 822 C CA . SER A 1 103 ? 20.144 -5.137 -0.989 1.00 61.06 103 SER A CA 1
ATOM 823 C C . SER A 1 103 ? 20.741 -3.973 -1.789 1.00 61.06 103 SER A C 1
ATOM 825 O O . SER A 1 103 ? 21.132 -2.980 -1.181 1.00 61.06 103 SER A O 1
ATOM 827 N N . LEU A 1 104 ? 20.805 -4.050 -3.124 1.00 60.94 104 LEU A N 1
ATOM 828 C CA . LEU A 1 104 ? 21.385 -3.004 -3.976 1.00 60.94 104 LEU A CA 1
ATOM 829 C C . LEU A 1 104 ? 20.377 -2.420 -4.976 1.00 60.94 104 LEU A C 1
ATOM 831 O O . LEU A 1 104 ? 20.346 -1.206 -5.153 1.00 60.94 104 LEU A O 1
ATOM 835 N N . ILE A 1 105 ? 19.518 -3.244 -5.587 1.00 69.69 105 ILE A N 1
ATOM 836 C CA . ILE A 1 105 ? 18.581 -2.802 -6.635 1.00 69.69 105 ILE A CA 1
ATOM 837 C C . ILE A 1 105 ? 17.158 -3.210 -6.258 1.00 69.69 105 ILE A C 1
ATOM 839 O O . ILE A 1 105 ? 16.879 -4.396 -6.081 1.00 69.69 105 ILE A O 1
ATOM 843 N N . TRP A 1 106 ? 16.260 -2.229 -6.139 1.00 78.50 106 TRP A N 1
ATOM 844 C CA . TRP A 1 106 ? 14.837 -2.462 -5.881 1.00 78.50 106 TRP A CA 1
ATOM 845 C C . TRP A 1 106 ? 14.042 -2.339 -7.171 1.00 78.50 106 TRP A C 1
ATOM 847 O O . TRP A 1 106 ? 14.242 -1.393 -7.941 1.00 78.50 106 TRP A O 1
ATOM 857 N N . ASP A 1 107 ? 13.113 -3.266 -7.395 1.00 84.62 107 ASP A N 1
ATOM 858 C CA . ASP A 1 107 ? 12.133 -3.131 -8.467 1.00 84.62 107 ASP A CA 1
ATOM 859 C C . ASP A 1 107 ? 10.862 -2.397 -8.002 1.00 84.62 107 ASP A C 1
ATOM 861 O O . ASP A 1 107 ? 10.704 -2.036 -6.836 1.00 84.62 107 ASP A O 1
ATOM 865 N N . SER A 1 108 ? 9.933 -2.140 -8.929 1.00 86.25 108 SER A N 1
ATOM 866 C CA . SER A 1 108 ? 8.687 -1.429 -8.611 1.00 86.25 108 SER A CA 1
ATOM 867 C C . SER A 1 108 ? 7.843 -2.116 -7.533 1.00 86.25 108 SER A C 1
ATOM 869 O O . SER A 1 108 ? 7.173 -1.430 -6.770 1.00 86.25 108 SER A O 1
ATOM 871 N N . LEU A 1 109 ? 7.867 -3.445 -7.445 1.00 89.38 109 LEU A N 1
ATOM 872 C CA . LEU A 1 109 ? 7.079 -4.184 -6.461 1.00 89.38 109 LEU A CA 1
ATOM 873 C C . LEU A 1 109 ? 7.766 -4.210 -5.090 1.00 89.38 109 LEU A C 1
ATOM 875 O O . LEU A 1 109 ? 7.073 -4.224 -4.077 1.00 89.38 109 LEU A O 1
ATOM 879 N N . ASP A 1 110 ? 9.100 -4.159 -5.042 1.00 86.75 110 ASP A N 1
ATOM 880 C CA . ASP A 1 110 ? 9.851 -4.005 -3.788 1.00 86.75 110 ASP A CA 1
ATOM 881 C C . ASP A 1 110 ? 9.561 -2.644 -3.137 1.00 86.75 110 ASP A C 1
ATOM 883 O O . ASP A 1 110 ? 9.278 -2.570 -1.941 1.00 86.75 110 ASP A O 1
ATOM 887 N N . VAL A 1 111 ? 9.540 -1.571 -3.938 1.00 87.12 111 VAL A N 1
ATOM 888 C CA . VAL A 1 111 ? 9.162 -0.222 -3.475 1.00 87.12 111 VAL A CA 1
ATOM 889 C C . VAL A 1 111 ? 7.719 -0.187 -2.992 1.00 87.12 111 VAL A C 1
ATOM 891 O O . VAL A 1 111 ? 7.434 0.392 -1.946 1.00 87.12 111 VAL A O 1
ATOM 894 N N . LEU A 1 112 ? 6.810 -0.815 -3.742 1.00 90.38 112 LEU A N 1
ATOM 895 C CA . LEU A 1 112 ? 5.398 -0.879 -3.385 1.00 90.38 112 LEU A CA 1
ATOM 896 C C . LEU A 1 112 ? 5.185 -1.624 -2.062 1.00 90.38 112 LEU A C 1
ATOM 898 O O . LEU A 1 112 ? 4.433 -1.159 -1.205 1.00 90.38 112 LEU A O 1
ATOM 902 N N . TYR A 1 113 ? 5.892 -2.742 -1.869 1.00 90.00 113 TYR A N 1
ATOM 903 C CA . TYR A 1 113 ? 5.878 -3.473 -0.607 1.00 90.00 113 TYR A CA 1
ATOM 904 C C . TYR A 1 113 ? 6.405 -2.624 0.547 1.00 90.00 113 TYR A C 1
ATOM 906 O O . TYR A 1 113 ? 5.756 -2.535 1.586 1.00 90.00 113 TYR A O 1
ATOM 914 N N . PHE A 1 114 ? 7.551 -1.969 0.360 1.00 86.56 114 PHE A N 1
ATOM 915 C CA . PHE A 1 114 ? 8.137 -1.107 1.380 1.00 86.56 114 PHE A CA 1
ATOM 916 C C . PHE A 1 114 ? 7.200 0.044 1.769 1.00 86.56 114 PHE A C 1
ATOM 918 O O . PHE A 1 114 ? 6.981 0.271 2.956 1.00 86.56 114 PHE A O 1
ATOM 925 N N . GLY A 1 115 ? 6.607 0.735 0.790 1.00 87.12 115 GLY A N 1
ATOM 926 C CA . GLY A 1 115 ? 5.669 1.832 1.039 1.00 87.12 115 GLY A CA 1
ATOM 927 C C . GLY A 1 115 ? 4.430 1.373 1.810 1.00 87.12 115 GLY A C 1
ATOM 928 O O . GLY A 1 115 ? 4.071 1.975 2.823 1.00 87.12 115 GLY A O 1
ATOM 929 N N . GLY A 1 116 ? 3.813 0.266 1.386 1.00 88.38 116 GLY A N 1
ATOM 930 C CA . GLY A 1 116 ? 2.664 -0.316 2.083 1.00 88.38 116 GLY A CA 1
ATOM 931 C C . GLY A 1 116 ? 2.998 -0.768 3.504 1.00 88.38 116 GLY A C 1
ATOM 932 O O . GLY A 1 116 ? 2.256 -0.471 4.443 1.00 88.38 116 GLY A O 1
ATOM 933 N N . TYR A 1 117 ? 4.157 -1.404 3.686 1.00 87.00 117 TYR A N 1
ATOM 934 C CA . TYR A 1 117 ? 4.640 -1.820 4.998 1.00 87.00 117 TYR A CA 1
ATOM 935 C C . TYR A 1 117 ? 4.931 -0.625 5.913 1.00 87.00 117 TYR A C 1
ATOM 937 O O . TYR A 1 117 ? 4.566 -0.664 7.083 1.00 87.00 117 TYR A O 1
ATOM 945 N N . ALA A 1 118 ? 5.526 0.456 5.400 1.00 84.12 118 ALA A N 1
ATOM 946 C CA . ALA A 1 118 ? 5.787 1.673 6.170 1.00 84.12 118 ALA A CA 1
ATOM 947 C C . ALA A 1 118 ? 4.489 2.336 6.660 1.00 84.12 118 ALA A C 1
ATOM 949 O O . ALA A 1 118 ? 4.383 2.679 7.839 1.00 84.12 118 ALA A O 1
ATOM 950 N N . ILE A 1 119 ? 3.473 2.447 5.796 1.00 83.94 119 ILE A N 1
ATOM 951 C CA . ILE A 1 119 ? 2.148 2.961 6.181 1.00 83.94 119 ILE A CA 1
ATOM 952 C C . ILE A 1 119 ? 1.494 2.061 7.235 1.00 83.94 119 ILE A C 1
ATOM 954 O O . ILE A 1 119 ? 0.965 2.550 8.235 1.00 83.94 119 ILE A O 1
ATOM 958 N N . MET A 1 120 ? 1.568 0.742 7.057 1.00 77.56 120 MET A N 1
ATOM 959 C CA . MET A 1 120 ? 1.031 -0.206 8.035 1.00 77.56 120 MET A CA 1
ATOM 960 C C . MET A 1 120 ? 1.807 -0.196 9.353 1.00 77.56 120 MET A C 1
ATOM 962 O O . MET A 1 120 ? 1.204 -0.364 10.407 1.00 77.56 120 MET A O 1
ATOM 966 N N . LEU A 1 121 ? 3.114 0.057 9.349 1.00 71.56 121 LEU A N 1
ATOM 967 C CA . LEU A 1 121 ? 3.898 0.169 10.578 1.00 71.56 121 LEU A CA 1
ATOM 968 C C . LEU A 1 121 ? 3.505 1.411 11.391 1.00 71.56 121 LEU A C 1
ATOM 970 O O . LEU A 1 121 ? 3.473 1.351 12.619 1.00 71.56 121 LEU A O 1
ATOM 974 N N . ILE A 1 122 ? 3.099 2.506 10.740 1.00 59.31 122 ILE A N 1
ATOM 975 C CA . ILE A 1 122 ? 2.539 3.681 11.431 1.00 59.31 122 ILE A CA 1
ATOM 976 C C . ILE A 1 122 ? 1.237 3.319 12.182 1.00 59.31 122 ILE A C 1
ATOM 978 O O . ILE A 1 122 ? 0.964 3.878 13.245 1.00 59.31 122 ILE A O 1
ATOM 982 N N . ARG A 1 123 ? 0.491 2.296 11.734 1.00 55.31 123 ARG A N 1
ATOM 983 C CA . ARG A 1 123 ? -0.667 1.730 12.458 1.00 55.31 123 ARG A CA 1
ATOM 984 C C . ARG A 1 123 ? -0.274 0.976 13.747 1.00 55.31 123 ARG A C 1
ATOM 986 O O . ARG A 1 123 ? -1.109 0.812 14.637 1.00 55.31 123 ARG A O 1
ATOM 993 N N . VAL A 1 124 ? 0.985 0.547 13.906 1.00 42.94 124 VAL A N 1
ATOM 994 C CA . VAL A 1 124 ? 1.443 -0.334 15.009 1.00 42.94 124 VAL A CA 1
ATOM 995 C C . VAL A 1 124 ? 1.697 0.403 16.334 1.00 42.94 124 VAL A C 1
ATOM 997 O O . VAL A 1 124 ? 1.890 -0.245 17.363 1.00 42.94 124 VAL A O 1
ATOM 1000 N N . LYS A 1 125 ? 1.520 1.729 16.422 1.00 37.41 125 LYS A N 1
ATOM 1001 C CA . LYS A 1 125 ? 1.467 2.388 17.747 1.00 37.41 125 LYS A CA 1
ATOM 1002 C C . LYS A 1 125 ? 0.242 2.009 18.605 1.00 37.41 125 LYS A C 1
ATOM 1004 O O . LYS A 1 125 ? 0.168 2.432 19.752 1.00 37.41 125 LYS A O 1
ATOM 1009 N N . ARG A 1 126 ? -0.663 1.140 18.123 1.00 39.94 126 ARG A N 1
ATOM 1010 C CA . ARG A 1 126 ? -1.663 0.440 18.960 1.00 39.94 126 ARG A CA 1
ATOM 1011 C C . ARG A 1 126 ? -1.209 -0.920 19.519 1.00 39.94 126 ARG A C 1
ATOM 1013 O O . ARG A 1 126 ? -1.795 -1.368 20.497 1.00 39.94 126 ARG A O 1
ATOM 1020 N N . ALA A 1 127 ? -0.170 -1.568 18.982 1.00 35.06 127 ALA A N 1
ATOM 1021 C CA . ALA A 1 127 ? 0.293 -2.856 19.522 1.00 35.06 127 ALA A CA 1
ATOM 1022 C C . ALA A 1 127 ? 1.132 -2.691 20.801 1.00 35.06 127 ALA A C 1
ATOM 1024 O O . ALA A 1 127 ? 1.032 -3.513 21.706 1.00 35.06 127 ALA A O 1
ATOM 1025 N N . ALA A 1 128 ? 1.874 -1.585 20.929 1.00 32.03 128 ALA A N 1
ATOM 1026 C CA . ALA A 1 128 ? 2.594 -1.258 22.162 1.00 32.03 128 ALA A CA 1
ATOM 1027 C C . ALA A 1 128 ? 1.646 -1.030 23.360 1.00 32.03 128 ALA A C 1
ATOM 1029 O O . ALA A 1 128 ? 2.009 -1.318 24.493 1.00 32.03 128 ALA A O 1
ATOM 1030 N N . ILE A 1 129 ? 0.403 -0.596 23.114 1.00 37.84 129 ILE A N 1
ATOM 1031 C CA . ILE A 1 129 ? -0.612 -0.411 24.165 1.00 37.84 129 ILE A CA 1
ATOM 1032 C C . ILE A 1 129 ? -1.190 -1.757 24.638 1.00 37.84 129 ILE A C 1
ATOM 1034 O O . ILE A 1 129 ? -1.499 -1.903 25.816 1.00 37.84 129 ILE A O 1
ATOM 1038 N N . ASN A 1 130 ? -1.287 -2.764 23.762 1.00 36.12 130 ASN A N 1
ATOM 1039 C CA . ASN A 1 130 ? -1.759 -4.098 24.157 1.00 36.12 130 ASN A CA 1
ATOM 1040 C C . ASN A 1 130 ? -0.682 -4.945 24.854 1.00 36.12 130 ASN A C 1
ATOM 1042 O O . ASN A 1 130 ? -1.034 -5.848 25.605 1.00 36.12 130 ASN A O 1
ATOM 1046 N N . ILE A 1 131 ? 0.606 -4.644 24.656 1.00 36.00 131 ILE A N 1
ATOM 1047 C CA . ILE A 1 131 ? 1.702 -5.295 25.395 1.00 36.00 131 ILE A CA 1
ATOM 1048 C C . ILE A 1 131 ? 1.783 -4.767 26.839 1.00 36.00 131 ILE A C 1
ATOM 1050 O O . ILE A 1 131 ? 2.111 -5.524 27.739 1.00 36.00 131 ILE A O 1
ATOM 1054 N N . LEU A 1 132 ? 1.366 -3.523 27.096 1.00 36.75 132 LEU A N 1
ATOM 1055 C CA . LEU A 1 132 ? 1.287 -2.943 28.447 1.00 36.75 132 LEU A CA 1
ATOM 1056 C C . LEU A 1 132 ? 0.023 -3.347 29.236 1.00 36.75 132 LEU A C 1
ATOM 1058 O O . LEU A 1 132 ? -0.194 -2.857 30.339 1.00 36.75 132 LEU A O 1
ATOM 1062 N N . LYS A 1 133 ? -0.838 -4.206 28.670 1.00 39.31 133 LYS A N 1
ATOM 1063 C CA . LYS A 1 133 ? -2.025 -4.769 29.343 1.00 39.31 133 LYS A CA 1
ATOM 1064 C C . LYS A 1 133 ? -1.798 -6.167 29.921 1.00 39.31 133 LYS A C 1
ATOM 1066 O O . LYS A 1 133 ? -2.726 -6.729 30.499 1.00 39.31 133 LYS A O 1
ATOM 1071 N N . LYS A 1 134 ? -0.602 -6.733 29.759 1.00 39.84 134 LYS A N 1
ATOM 1072 C CA . LYS A 1 134 ? -0.213 -7.980 30.410 1.00 39.84 134 LYS A CA 1
ATOM 1073 C C . LYS A 1 134 ? 0.938 -7.673 31.360 1.00 39.84 134 LYS A C 1
ATOM 1075 O O . LYS A 1 134 ? 2.087 -7.779 30.958 1.00 39.84 134 LYS A O 1
ATOM 1080 N N . ASP A 1 135 ? 0.556 -7.119 32.509 1.00 35.31 135 ASP A N 1
ATOM 1081 C CA . ASP A 1 135 ? 1.069 -7.365 33.866 1.00 35.31 135 ASP A CA 1
ATOM 1082 C C . ASP A 1 135 ? 0.329 -6.438 34.849 1.00 35.31 135 ASP A C 1
ATOM 1084 O O . ASP A 1 135 ? 0.368 -5.197 34.666 1.00 35.31 135 ASP A O 1
#

Radius of gyration: 17.88 Å; chains: 1; bounding box: 40×28×55 Å

pLDDT: mean 78.26, std 17.18, range [32.03, 96.69]

Secondary structure (DSSP, 8-state):
-HHHHHHHHHHHHTTHHHHHHH--EEEEEEE---HHHHTTT-TTTTSEEEEEEESSSS-EEEEEETTEEEEE-SSEEEEE-TT--EEEEEESGGGGGGSGGGGT---HHHHHHHHHHHHHHHGGGGHHHHHTT--

Sequence (135 aa):
MITDKLLQRVLDAHGGTDAWNSVDAIKISVRCGGMALAMRFQAGVFAHYEAVIRTKEPWVSFTPFKGQTGIFTPNRVWIQDKAGNIIKERLNPRCFFHSFRRSLIWDSLDVLYFGGYAIMLIRVKRAAINILKKD